Protein AF-A0AAU6GPA0-F1 (afdb_monomer_lite)

Structure (mmCIF, N/CA/C/O backbone):
data_AF-A0AAU6GPA0-F1
#
_entry.id   AF-A0AAU6GPA0-F1
#
loop_
_atom_site.group_PDB
_atom_site.id
_atom_site.type_symbol
_atom_site.label_atom_id
_atom_site.label_alt_id
_atom_site.label_comp_id
_atom_site.label_asym_id
_atom_site.label_entity_id
_atom_site.label_seq_id
_atom_site.pdbx_PDB_ins_code
_atom_site.Cartn_x
_atom_site.Cartn_y
_atom_site.Cartn_z
_atom_site.occupancy
_atom_site.B_iso_or_equiv
_atom_site.auth_seq_id
_atom_site.auth_comp_id
_atom_site.auth_asym_id
_atom_site.auth_atom_id
_atom_site.pdbx_PDB_model_num
ATOM 1 N N . MET A 1 1 ? 19.122 -20.688 -6.276 1.00 44.44 1 MET A N 1
ATOM 2 C CA . MET A 1 1 ? 19.588 -19.338 -5.897 1.00 44.44 1 MET A CA 1
ATOM 3 C C . MET A 1 1 ? 18.911 -18.351 -6.826 1.00 44.44 1 MET A C 1
ATOM 5 O O . MET A 1 1 ? 19.256 -18.318 -7.998 1.00 44.44 1 MET A O 1
ATOM 9 N N . SER A 1 2 ? 17.875 -17.658 -6.355 1.00 48.16 2 SER A N 1
ATOM 10 C CA . SER A 1 2 ? 17.173 -16.644 -7.150 1.00 48.16 2 SER A CA 1
ATOM 11 C C . SER A 1 2 ? 18.148 -15.513 -7.487 1.00 48.16 2 SER A C 1
ATOM 13 O O . SER A 1 2 ? 18.900 -15.089 -6.611 1.00 48.16 2 SER A O 1
ATOM 15 N N . SER A 1 3 ? 18.182 -15.069 -8.744 1.00 59.88 3 SER A N 1
ATOM 16 C CA . SER A 1 3 ? 19.037 -13.961 -9.178 1.00 59.88 3 SER A CA 1
ATOM 17 C C . SER A 1 3 ? 18.749 -12.711 -8.347 1.00 59.88 3 SER A C 1
ATOM 19 O O . SER A 1 3 ? 17.585 -12.381 -8.113 1.00 59.88 3 SER A O 1
ATOM 21 N N . VAL A 1 4 ? 19.802 -12.009 -7.927 1.00 72.06 4 VAL A N 1
ATOM 22 C CA . VAL A 1 4 ? 19.686 -10.656 -7.371 1.00 72.06 4 VAL A CA 1
ATOM 23 C C . VAL A 1 4 ? 18.941 -9.800 -8.403 1.00 72.06 4 VAL A C 1
ATOM 25 O O . VAL A 1 4 ? 19.350 -9.754 -9.561 1.00 72.06 4 VAL A O 1
ATOM 28 N N . GLY A 1 5 ? 17.804 -9.218 -8.010 1.00 65.19 5 GLY A N 1
ATOM 29 C CA . GLY A 1 5 ? 16.950 -8.434 -8.907 1.00 65.19 5 GLY A CA 1
ATOM 30 C C . GLY A 1 5 ? 17.687 -7.225 -9.483 1.00 65.19 5 GLY A C 1
ATOM 31 O O . GLY A 1 5 ? 18.578 -6.669 -8.835 1.00 65.19 5 GLY A O 1
ATOM 32 N N . SER A 1 6 ? 17.323 -6.817 -10.700 1.00 75.62 6 SER A N 1
ATOM 33 C CA . SER A 1 6 ? 17.887 -5.615 -11.314 1.00 75.62 6 SER A CA 1
ATOM 34 C C . SER A 1 6 ? 17.489 -4.370 -10.515 1.00 75.62 6 SER A C 1
ATOM 36 O O . SER A 1 6 ? 16.441 -4.336 -9.865 1.00 75.62 6 SER A O 1
ATOM 38 N N . SER A 1 7 ? 18.283 -3.300 -10.600 1.00 73.88 7 SER A N 1
ATOM 39 C CA . SER A 1 7 ? 17.920 -1.995 -10.027 1.00 73.88 7 SER A CA 1
ATOM 40 C C . SER A 1 7 ? 16.583 -1.478 -10.572 1.00 73.88 7 SER A C 1
ATOM 42 O O . SER A 1 7 ? 15.837 -0.823 -9.846 1.00 73.88 7 SER A O 1
ATOM 44 N N . ALA A 1 8 ? 16.245 -1.828 -11.818 1.00 72.25 8 ALA A N 1
ATOM 45 C CA . ALA A 1 8 ? 14.952 -1.530 -12.422 1.00 72.25 8 ALA A CA 1
ATOM 46 C C . ALA A 1 8 ? 13.795 -2.280 -11.737 1.00 72.25 8 ALA A C 1
ATOM 48 O O . ALA A 1 8 ? 12.766 -1.672 -11.441 1.00 72.25 8 ALA A O 1
ATOM 49 N N . ASP A 1 9 ? 13.974 -3.570 -11.428 1.00 79.69 9 ASP A N 1
ATOM 50 C CA . ASP A 1 9 ? 12.976 -4.367 -10.702 1.00 79.69 9 ASP A CA 1
ATOM 51 C C . ASP A 1 9 ? 12.765 -3.821 -9.286 1.00 79.69 9 ASP A C 1
ATOM 53 O O . ASP A 1 9 ? 11.631 -3.717 -8.814 1.00 79.69 9 ASP A O 1
ATOM 57 N N . ASN A 1 10 ? 13.853 -3.410 -8.625 1.00 84.44 10 ASN A N 1
ATOM 58 C CA . ASN A 1 10 ? 13.787 -2.798 -7.303 1.00 84.44 10 ASN A CA 1
ATOM 59 C C . ASN A 1 10 ? 13.049 -1.454 -7.337 1.00 84.44 10 ASN A C 1
ATOM 61 O O . ASN A 1 10 ? 12.103 -1.266 -6.579 1.00 84.44 10 ASN A O 1
ATOM 65 N N . ALA A 1 11 ? 13.392 -0.558 -8.267 1.00 85.62 11 ALA A N 1
ATOM 66 C CA . ALA A 1 11 ? 12.712 0.731 -8.411 1.00 85.62 11 ALA A CA 1
ATOM 67 C C . ALA A 1 11 ? 11.209 0.564 -8.710 1.00 85.62 11 ALA A C 1
ATOM 69 O O . ALA A 1 11 ? 10.364 1.301 -8.187 1.00 85.62 11 ALA A O 1
ATOM 70 N N . LEU A 1 12 ? 10.845 -0.442 -9.513 1.00 85.00 12 LEU A N 1
ATOM 71 C CA . LEU A 1 12 ? 9.451 -0.781 -9.779 1.00 85.00 12 LEU A CA 1
ATOM 72 C C . LEU A 1 12 ? 8.743 -1.28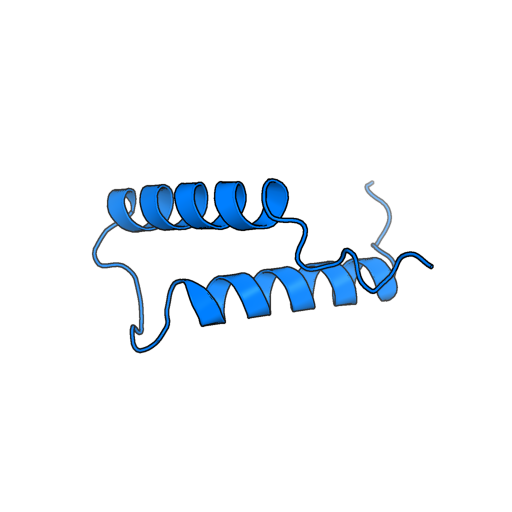1 -8.509 1.00 85.00 12 LEU A C 1
ATOM 74 O O . LEU A 1 12 ? 7.666 -0.782 -8.176 1.00 85.00 12 LEU A O 1
ATOM 78 N N . ALA A 1 13 ? 9.358 -2.194 -7.758 1.00 88.12 13 ALA A N 1
ATOM 79 C CA . ALA A 1 13 ? 8.816 -2.684 -6.491 1.00 88.12 13 ALA A CA 1
ATOM 80 C C . ALA A 1 13 ? 8.681 -1.568 -5.436 1.00 88.12 13 ALA A C 1
ATOM 82 O O . ALA A 1 13 ? 7.664 -1.476 -4.741 1.00 88.12 13 ALA A O 1
ATOM 83 N N . GLU A 1 14 ? 9.666 -0.677 -5.344 1.00 89.69 14 GLU A N 1
ATOM 84 C CA . GLU A 1 14 ? 9.664 0.469 -4.435 1.00 89.69 14 GLU A CA 1
ATOM 85 C C . GLU A 1 14 ? 8.564 1.473 -4.787 1.00 89.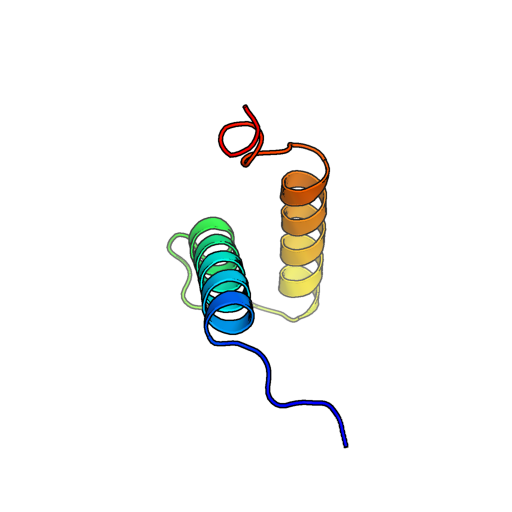69 14 GLU A C 1
ATOM 87 O O . GLU A 1 14 ? 7.820 1.911 -3.903 1.00 89.69 14 GLU A O 1
ATOM 92 N N . SER A 1 15 ? 8.400 1.805 -6.072 1.00 89.00 15 SER A N 1
ATOM 93 C CA . SER A 1 15 ? 7.339 2.711 -6.534 1.00 89.00 15 SER A CA 1
ATOM 94 C C . SER A 1 15 ? 5.942 2.127 -6.300 1.00 89.00 15 SER A C 1
ATOM 96 O O . SER A 1 15 ? 5.029 2.838 -5.858 1.00 89.00 15 SER A O 1
ATOM 98 N N . PHE A 1 16 ? 5.782 0.816 -6.501 1.00 89.25 16 PHE A N 1
ATOM 99 C CA . PHE A 1 16 ? 4.563 0.085 -6.180 1.00 89.25 16 PHE A CA 1
ATOM 100 C C . PHE A 1 16 ? 4.249 0.160 -4.680 1.00 89.25 16 PHE A C 1
ATOM 102 O O . PHE A 1 16 ? 3.171 0.623 -4.303 1.00 89.25 16 PHE A O 1
ATOM 109 N N . ASN A 1 17 ? 5.201 -0.210 -3.817 1.00 90.06 17 ASN A N 1
ATOM 110 C CA . ASN A 1 17 ? 5.029 -0.197 -2.361 1.00 90.06 17 ASN A CA 1
ATOM 111 C C . ASN A 1 17 ? 4.773 1.217 -1.812 1.00 90.06 17 ASN A C 1
ATOM 113 O O . ASN A 1 17 ? 3.959 1.407 -0.908 1.00 90.06 17 ASN A O 1
ATOM 117 N N . THR A 1 18 ? 5.432 2.225 -2.381 1.00 91.25 18 THR A N 1
ATOM 118 C CA . THR A 1 18 ? 5.224 3.633 -2.021 1.00 91.25 18 THR A CA 1
ATOM 119 C C . THR A 1 18 ? 3.806 4.078 -2.360 1.00 91.25 18 THR A C 1
ATOM 121 O O . THR A 1 18 ? 3.130 4.681 -1.527 1.00 91.25 18 THR A O 1
ATOM 124 N N . THR A 1 19 ? 3.323 3.740 -3.558 1.00 91.19 19 THR A N 1
ATOM 125 C CA . THR A 1 19 ? 1.963 4.088 -3.996 1.00 91.19 19 THR A CA 1
ATOM 126 C C . THR A 1 19 ? 0.912 3.353 -3.166 1.00 91.19 19 THR A C 1
ATOM 128 O O . THR A 1 19 ? -0.071 3.965 -2.750 1.00 91.19 19 THR A O 1
ATOM 131 N N . PHE A 1 20 ? 1.152 2.075 -2.862 1.00 92.19 20 PHE A N 1
ATOM 132 C CA . PHE A 1 20 ? 0.326 1.280 -1.961 1.00 92.19 20 PHE A CA 1
ATOM 133 C C . PHE A 1 20 ? 0.173 1.970 -0.605 1.00 92.19 20 PHE A C 1
ATOM 135 O O . PHE A 1 20 ? -0.925 2.404 -0.258 1.00 92.19 20 PHE A O 1
ATOM 142 N N . LYS A 1 21 ? 1.284 2.182 0.111 1.00 91.12 21 LYS A N 1
ATOM 143 C CA . LYS A 1 21 ? 1.275 2.806 1.441 1.00 91.12 21 LYS A CA 1
ATOM 144 C C . LYS A 1 21 ? 0.653 4.200 1.416 1.00 91.12 21 LYS A C 1
ATOM 146 O O . LYS A 1 21 ? -0.168 4.511 2.273 1.00 91.12 21 LYS A O 1
ATOM 151 N N . ARG A 1 22 ? 0.993 5.030 0.424 1.00 90.88 22 ARG A N 1
ATOM 152 C CA . ARG A 1 22 ? 0.456 6.393 0.299 1.00 90.88 22 ARG A CA 1
ATOM 153 C C . ARG A 1 22 ? -1.063 6.406 0.160 1.00 90.88 22 ARG A C 1
ATOM 155 O O . ARG A 1 22 ? -1.702 7.320 0.667 1.00 90.88 22 ARG A O 1
ATOM 162 N N . GLU A 1 23 ? -1.642 5.456 -0.562 1.00 90.56 23 GLU A N 1
ATOM 163 C CA . GLU A 1 23 ? -3.082 5.429 -0.823 1.00 90.56 23 GLU A CA 1
ATOM 164 C C . GLU A 1 23 ? -3.887 4.667 0.232 1.00 90.56 23 GLU A C 1
ATOM 166 O O . GLU A 1 23 ? -5.050 5.002 0.438 1.00 90.56 23 GLU A O 1
ATOM 171 N N . THR A 1 24 ? -3.310 3.663 0.899 1.00 92.00 24 THR A N 1
ATOM 172 C CA . THR A 1 24 ? -4.023 2.868 1.913 1.00 92.00 24 THR A CA 1
ATOM 173 C C . THR A 1 24 ? -3.841 3.389 3.337 1.00 92.00 24 THR A C 1
ATOM 175 O O . THR A 1 24 ? -4.727 3.212 4.165 1.00 92.00 24 THR A O 1
ATOM 178 N N . LEU A 1 25 ? -2.717 4.046 3.640 1.00 90.94 25 LEU A N 1
ATOM 179 C CA . LEU A 1 25 ? -2.401 4.597 4.967 1.00 90.94 25 LEU A CA 1
ATOM 180 C C . LEU A 1 25 ? -2.500 6.126 5.005 1.00 90.94 25 LEU A C 1
ATOM 182 O O . LEU A 1 25 ? -1.895 6.780 5.849 1.00 90.94 25 LEU A O 1
ATOM 186 N N . GLN A 1 26 ? -3.251 6.719 4.082 1.00 83.38 26 GLN A N 1
ATOM 187 C CA . GLN A 1 26 ? -3.381 8.164 3.925 1.00 83.38 26 GLN A CA 1
ATOM 188 C C . GLN A 1 26 ? -3.912 8.810 5.226 1.00 83.38 26 GLN A C 1
ATOM 190 O O . GLN A 1 26 ? -5.098 8.740 5.532 1.00 83.38 26 GLN A O 1
ATOM 195 N N . GLY A 1 27 ? -3.011 9.381 6.036 1.00 80.75 27 GLY A N 1
ATOM 196 C CA . GLY A 1 27 ? -3.323 9.954 7.354 1.00 80.75 27 GLY A CA 1
ATOM 197 C C . GLY A 1 27 ? -3.378 8.959 8.525 1.00 80.75 27 GLY A C 1
ATOM 198 O O . GLY A 1 27 ? -3.643 9.371 9.652 1.00 80.75 27 GLY A O 1
ATOM 199 N N . ARG A 1 28 ? -3.103 7.667 8.305 1.00 85.38 28 ARG A N 1
ATOM 200 C CA . ARG A 1 28 ? -3.067 6.626 9.348 1.00 85.38 28 ARG A CA 1
ATOM 201 C C . ARG A 1 28 ? -1.639 6.123 9.555 1.00 85.38 28 ARG A C 1
ATOM 203 O O . ARG A 1 28 ? -0.923 5.875 8.593 1.00 85.38 28 ARG A O 1
ATOM 210 N N . LYS A 1 29 ? -1.226 5.918 10.812 1.00 85.88 29 LYS A N 1
ATOM 211 C CA . LYS A 1 29 ? 0.080 5.300 11.124 1.00 85.88 29 LYS A CA 1
ATOM 212 C C . LYS A 1 29 ? 0.092 3.787 10.869 1.00 85.88 29 LYS A C 1
ATOM 214 O O . LYS A 1 29 ? 1.134 3.241 10.523 1.00 85.88 29 LYS A O 1
ATOM 219 N N . SER A 1 30 ? -1.048 3.121 11.041 1.00 90.81 30 SER A N 1
ATOM 220 C CA . SER A 1 30 ? -1.204 1.673 10.886 1.00 90.81 30 SER A CA 1
ATOM 221 C C . SER A 1 30 ? -2.678 1.292 10.722 1.00 90.81 30 SER A C 1
ATOM 223 O O . SER A 1 30 ? -3.575 2.115 10.929 1.00 90.81 30 SER A O 1
ATOM 225 N N . TRP A 1 31 ? -2.928 0.031 10.368 1.00 93.19 31 TRP A N 1
ATOM 226 C CA . TRP A 1 31 ? -4.248 -0.586 10.494 1.00 93.19 31 TRP A CA 1
ATOM 227 C C . TRP A 1 31 ? -4.484 -1.051 11.939 1.00 93.19 31 TRP A C 1
ATOM 229 O O . TRP A 1 31 ? -3.525 -1.447 12.606 1.00 93.19 31 TRP A O 1
ATOM 239 N N . PRO A 1 32 ? -5.734 -1.039 12.428 1.00 92.06 32 PRO A N 1
ATOM 240 C CA . PRO A 1 32 ? -6.050 -1.443 13.799 1.00 92.06 32 PRO A CA 1
ATOM 241 C C . PRO A 1 32 ? -6.021 -2.965 14.000 1.00 92.06 32 PRO A C 1
ATOM 243 O O . PRO A 1 32 ? -5.847 -3.431 15.120 1.00 92.06 32 PRO A O 1
ATOM 246 N N . ASN A 1 33 ? -6.194 -3.750 12.933 1.00 95.56 33 ASN A N 1
ATOM 247 C CA . ASN A 1 33 ? -6.100 -5.206 12.963 1.00 95.56 33 ASN A CA 1
ATOM 248 C C . ASN A 1 33 ? -5.719 -5.773 11.585 1.00 95.56 33 ASN A C 1
ATOM 250 O O . ASN A 1 33 ? -5.815 -5.105 10.551 1.00 95.56 33 ASN A O 1
ATOM 254 N N . GLU A 1 34 ? -5.301 -7.038 11.576 1.00 96.19 34 GLU A N 1
ATOM 255 C CA . GLU A 1 34 ? -4.850 -7.740 10.372 1.00 96.19 34 GLU A CA 1
ATOM 256 C C . GLU A 1 34 ? -5.971 -7.924 9.333 1.00 96.19 34 GLU A C 1
ATOM 258 O O . GLU A 1 34 ? -5.729 -7.870 8.126 1.00 96.19 34 GLU A O 1
ATOM 263 N N . ARG A 1 35 ? -7.218 -8.111 9.784 1.00 96.56 35 ARG A N 1
ATOM 264 C CA . ARG A 1 35 ? -8.372 -8.297 8.895 1.00 96.56 35 ARG A CA 1
ATOM 265 C C . ARG A 1 35 ? -8.639 -7.045 8.063 1.00 96.56 35 ARG A C 1
ATOM 267 O O . ARG A 1 35 ? -8.846 -7.154 6.856 1.00 96.56 35 ARG A O 1
ATOM 274 N N . GLU A 1 36 ? -8.616 -5.874 8.685 1.00 94.25 36 GLU A N 1
ATOM 275 C CA . GLU A 1 3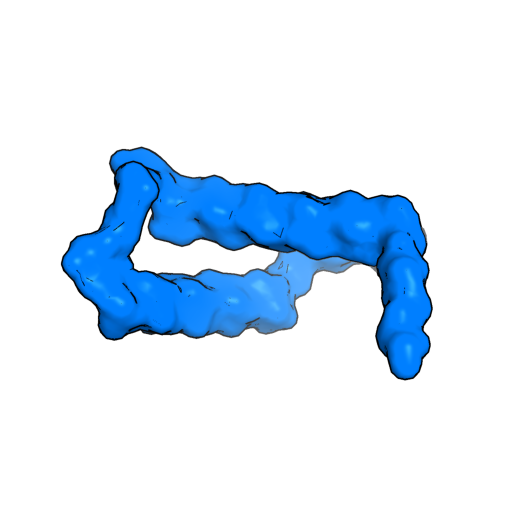6 ? -8.766 -4.595 7.992 1.00 94.25 36 GLU A CA 1
ATOM 276 C C . GLU A 1 36 ? -7.614 -4.340 7.026 1.00 94.25 36 GLU A C 1
ATOM 278 O O . GLU A 1 36 ? -7.865 -3.985 5.875 1.00 94.25 36 GLU A O 1
ATOM 283 N N . ALA A 1 37 ? -6.374 -4.624 7.440 1.00 94.75 37 ALA A N 1
ATOM 284 C CA . ALA A 1 37 ? -5.214 -4.517 6.559 1.00 94.75 37 ALA A CA 1
ATOM 285 C C . ALA A 1 37 ? -5.370 -5.382 5.297 1.00 94.75 37 ALA A C 1
ATOM 287 O O . ALA A 1 37 ? -5.158 -4.899 4.184 1.00 94.75 37 ALA A O 1
ATOM 288 N N . ARG A 1 38 ? -5.799 -6.644 5.449 1.00 95.88 38 ARG A N 1
ATOM 289 C CA . ARG A 1 38 ? -6.043 -7.557 4.319 1.00 95.88 38 ARG A CA 1
ATOM 290 C C . ARG A 1 38 ? -7.142 -7.053 3.387 1.00 95.88 38 ARG A C 1
ATOM 292 O O . ARG A 1 38 ? -6.970 -7.098 2.171 1.00 95.88 38 ARG A O 1
ATOM 299 N N . LEU A 1 39 ? -8.264 -6.581 3.934 1.00 95.88 39 LEU A N 1
ATOM 300 C CA . LEU A 1 39 ? -9.389 -6.092 3.131 1.00 95.88 39 LEU A CA 1
ATOM 301 C C . LEU A 1 39 ? -9.024 -4.829 2.347 1.00 95.88 39 LEU A C 1
ATOM 303 O O . LEU A 1 39 ? -9.324 -4.746 1.154 1.00 95.88 39 LEU A O 1
ATOM 307 N N . ASP A 1 40 ? -8.353 -3.873 2.988 1.00 94.38 40 ASP A N 1
ATOM 308 C CA . ASP A 1 40 ? -7.884 -2.656 2.325 1.00 94.38 40 ASP A CA 1
ATOM 309 C C . ASP A 1 40 ? -6.843 -2.977 1.255 1.00 94.38 40 ASP A C 1
ATOM 311 O O . ASP A 1 40 ? -6.938 -2.465 0.135 1.00 94.38 40 ASP A O 1
ATOM 315 N N . ALA A 1 41 ? -5.903 -3.879 1.554 1.00 94.19 41 ALA A N 1
ATOM 316 C CA . ALA A 1 41 ? -4.902 -4.310 0.591 1.00 94.19 41 ALA A CA 1
ATOM 317 C C . ALA A 1 41 ? -5.533 -4.965 -0.640 1.00 94.19 41 ALA A C 1
ATOM 319 O O . ALA A 1 41 ? -5.199 -4.606 -1.770 1.00 94.19 41 ALA A O 1
ATOM 320 N N . PHE A 1 42 ? -6.491 -5.872 -0.436 1.00 94.94 42 PHE A N 1
ATOM 321 C CA . PHE A 1 42 ? -7.166 -6.564 -1.529 1.00 94.94 42 PHE A CA 1
ATOM 322 C C . PHE A 1 42 ? -7.970 -5.601 -2.408 1.00 94.94 42 PHE A C 1
ATOM 324 O O . PHE A 1 42 ? -7.860 -5.630 -3.634 1.00 94.94 42 PHE A O 1
ATOM 331 N N . ARG A 1 43 ? -8.735 -4.692 -1.792 1.00 93.12 43 ARG A N 1
ATOM 332 C CA . ARG A 1 43 ? -9.494 -3.659 -2.514 1.00 93.12 43 ARG A CA 1
ATOM 333 C C . ARG A 1 43 ? -8.578 -2.748 -3.321 1.00 93.12 43 ARG A C 1
ATOM 335 O O . ARG A 1 43 ? -8.876 -2.437 -4.476 1.00 93.12 43 ARG A O 1
ATOM 342 N N . TRP A 1 44 ? -7.468 -2.322 -2.722 1.00 93.38 44 TRP A N 1
ATOM 343 C CA . TRP A 1 44 ? -6.494 -1.471 -3.387 1.00 93.38 44 TRP A CA 1
ATOM 344 C C . TRP A 1 44 ? -5.842 -2.181 -4.574 1.00 93.38 44 TRP A C 1
ATOM 346 O O . TRP A 1 44 ? -5.809 -1.620 -5.670 1.00 93.38 44 TRP A O 1
ATOM 356 N N . LEU A 1 45 ? -5.389 -3.423 -4.3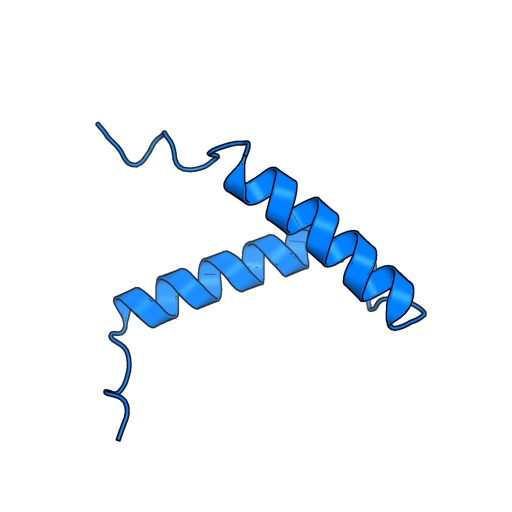78 1.00 92.62 45 LEU A N 1
ATOM 357 C CA . LEU A 1 45 ? -4.731 -4.227 -5.407 1.00 92.62 45 LEU A CA 1
ATOM 358 C C . LEU A 1 45 ? -5.671 -4.500 -6.580 1.00 92.62 45 LEU A C 1
ATOM 360 O O . LEU A 1 45 ? -5.285 -4.317 -7.733 1.00 92.62 45 LEU A O 1
ATOM 364 N N . HIS A 1 46 ? -6.923 -4.863 -6.287 1.00 92.44 46 HIS A N 1
ATOM 365 C CA . HIS A 1 46 ? -7.953 -5.031 -7.304 1.00 92.44 46 HIS A CA 1
ATOM 366 C C . HIS A 1 46 ? -8.102 -3.748 -8.128 1.00 92.44 46 HIS A C 1
ATOM 368 O O . HIS A 1 46 ? -7.942 -3.781 -9.342 1.00 92.44 46 HIS A O 1
ATOM 374 N N . ARG A 1 47 ? -8.28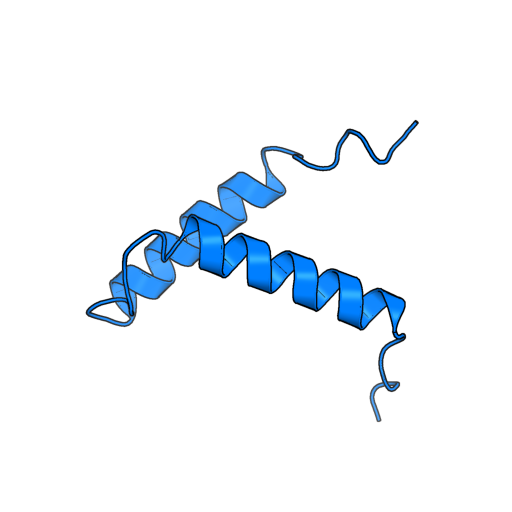8 -2.588 -7.480 1.00 89.50 47 ARG A N 1
ATOM 375 C CA . ARG A 1 47 ? -8.389 -1.293 -8.175 1.00 89.50 47 ARG A CA 1
AT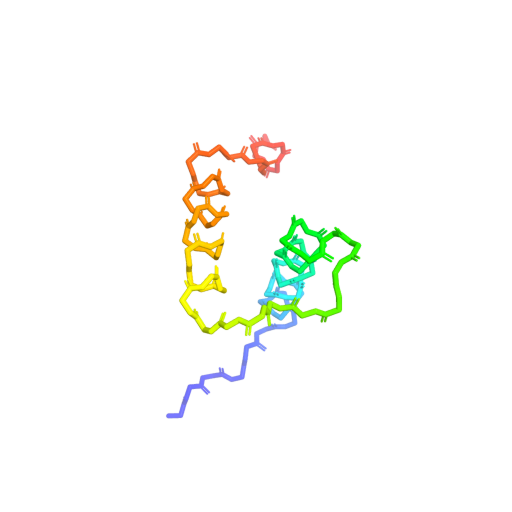OM 376 C C . ARG A 1 47 ? -7.149 -0.972 -9.012 1.00 89.50 47 ARG A C 1
ATOM 378 O O . ARG A 1 47 ? -7.302 -0.468 -10.121 1.00 89.50 47 ARG A O 1
ATOM 385 N N . TYR A 1 48 ? -5.950 -1.203 -8.480 1.00 87.19 48 TYR A N 1
ATOM 386 C CA . TYR A 1 48 ? -4.685 -0.920 -9.161 1.00 87.19 48 TYR A CA 1
ATOM 387 C C . TYR A 1 48 ? -4.527 -1.753 -10.440 1.00 87.19 48 TYR A C 1
ATOM 389 O O . TYR A 1 48 ? -4.142 -1.216 -11.477 1.00 87.19 48 TYR A O 1
ATOM 397 N N . ASN A 1 49 ? -4.889 -3.036 -10.382 1.00 85.56 49 ASN A N 1
ATOM 398 C CA . ASN A 1 49 ? -4.774 -3.952 -11.514 1.00 85.56 49 ASN A CA 1
ATOM 399 C C . ASN A 1 49 ? -5.908 -3.786 -12.535 1.00 85.56 49 ASN A C 1
ATOM 401 O O . ASN A 1 49 ? -5.664 -3.879 -13.735 1.00 85.56 49 ASN A O 1
ATOM 405 N N . THR A 1 50 ? -7.141 -3.506 -12.094 1.00 85.00 50 THR A N 1
ATOM 406 C CA . THR A 1 50 ? -8.291 -3.367 -13.006 1.00 85.00 50 THR A CA 1
ATOM 407 C C . THR A 1 50 ? -8.402 -1.978 -13.623 1.00 85.00 50 THR A C 1
ATOM 409 O O . THR A 1 50 ? -8.887 -1.836 -14.742 1.00 85.00 50 THR A O 1
ATOM 412 N N . ARG A 1 51 ? -7.977 -0.922 -12.916 1.00 74.56 51 ARG A N 1
ATOM 413 C CA . ARG A 1 51 ? -7.863 0.428 -13.482 1.00 74.56 51 ARG A CA 1
ATOM 414 C C . ARG A 1 51 ? -6.398 0.705 -13.761 1.00 74.56 51 ARG A C 1
ATOM 416 O O . ARG A 1 51 ? -5.670 1.157 -12.882 1.00 74.56 51 ARG A O 1
ATOM 423 N N . ARG A 1 52 ? -5.985 0.442 -15.002 1.00 64.25 52 ARG A N 1
ATOM 424 C CA . ARG A 1 52 ? -4.606 0.584 -15.483 1.00 64.25 52 ARG A CA 1
ATOM 425 C C . ARG A 1 52 ? -4.146 2.047 -15.393 1.00 64.25 52 ARG A C 1
ATOM 427 O O . ARG A 1 52 ? -4.233 2.792 -16.361 1.00 64.25 52 ARG A O 1
ATOM 434 N N . ARG A 1 53 ? -3.648 2.481 -14.230 1.00 62.44 53 ARG A N 1
ATOM 435 C CA . ARG A 1 53 ? -3.154 3.861 -14.035 1.00 62.44 53 ARG A CA 1
ATOM 436 C C . ARG A 1 53 ? -1.861 4.154 -14.801 1.00 62.44 53 ARG A C 1
ATOM 438 O O . ARG A 1 53 ? -1.511 5.315 -14.970 1.00 62.44 53 ARG A O 1
ATOM 445 N N . HIS A 1 54 ? -1.208 3.111 -15.314 1.00 59.44 54 HIS A N 1
ATOM 446 C CA . HIS A 1 54 ? 0.021 3.185 -16.110 1.00 59.44 54 HIS A CA 1
ATOM 447 C C . HIS A 1 54 ? -0.209 3.126 -17.621 1.00 59.44 54 HIS A C 1
ATOM 449 O O . HIS A 1 54 ? 0.748 2.964 -18.370 1.00 59.44 54 HIS A O 1
ATOM 455 N N . SER A 1 55 ? -1.448 3.278 -18.106 1.00 53.78 55 SER A N 1
ATOM 456 C CA . SER A 1 55 ? -1.715 3.299 -19.555 1.00 53.78 55 SER A CA 1
ATOM 457 C C . SER A 1 55 ? -0.977 4.419 -20.306 1.00 53.78 55 SER A C 1
ATOM 459 O O . SER A 1 55 ? -0.898 4.371 -21.525 1.00 53.78 55 SER A O 1
ATOM 461 N N . ARG A 1 56 ? -0.415 5.410 -19.598 1.00 54.53 56 ARG A N 1
ATOM 462 C CA . ARG A 1 56 ? 0.429 6.471 -20.171 1.00 54.53 56 ARG A CA 1
ATOM 463 C C . ARG A 1 56 ? 1.872 6.060 -20.490 1.00 54.53 56 ARG A C 1
ATOM 465 O O . ARG A 1 56 ? 2.539 6.823 -21.169 1.00 54.53 56 ARG A O 1
ATOM 472 N N . LEU A 1 57 ? 2.351 4.905 -20.023 1.00 58.53 57 LEU A N 1
ATOM 473 C CA . LEU A 1 57 ? 3.704 4.399 -20.323 1.00 58.53 57 LEU A CA 1
ATOM 474 C C . LEU A 1 57 ? 3.729 3.447 -21.536 1.00 58.53 57 LEU A C 1
ATOM 476 O O . LEU A 1 57 ? 4.694 2.718 -21.728 1.00 58.53 57 LEU A O 1
ATOM 480 N N . GLY A 1 58 ? 2.652 3.430 -22.327 1.00 52.38 58 GLY A N 1
ATOM 481 C CA . GLY A 1 58 ? 2.514 2.628 -23.541 1.00 52.38 58 GLY A CA 1
ATOM 482 C C . GLY A 1 58 ? 1.856 3.425 -24.666 1.00 52.38 58 GLY A C 1
ATOM 483 O O . GLY A 1 58 ? 0.685 3.200 -24.979 1.00 52.38 58 GLY A O 1
ATOM 484 N N . GLN A 1 59 ? 2.617 4.366 -25.223 1.00 42.22 59 GLN A N 1
ATOM 485 C CA . GLN A 1 59 ? 2.674 4.672 -26.656 1.00 42.22 59 GLN A CA 1
ATOM 486 C C . GLN A 1 59 ? 4.142 4.554 -27.054 1.00 42.22 59 GLN A C 1
ATOM 488 O O . GLN A 1 59 ? 4.970 5.102 -26.290 1.00 42.22 59 GLN A O 1
#

pLDDT: mean 81.82, std 14.91, range [42.22, 96.56]

Sequence (59 aa):
MSSVGSSADNALAESFNTTFKRETLQGRKSWPNEREARLDAFRWLHRYNTRRRHSRLGQ

Foldseek 3Di:
DDDDDDPVVVVVVVVVVVVLCCVQQVVHPDDPDPVSVVVSSVVVVCCCVVVPPPPVVPD

Secondary structure (DSSP, 8-state):
-PPPPPHHHHHHHHHHHHHHHHHHSTT-SS-SSHHHHHHHHHHHHHHHHHTTTTGGG--

Radius of gyration: 14.17 Å; chains: 1; bounding box: 29×29×40 Å